Protein AF-A0A3N5R744-F1 (afdb_monomer_lite)

Radius of gyration: 23.96 Å; chains: 1; bounding box: 59×34×74 Å

pLDDT: mean 80.37, std 16.41, range [38.41, 97.62]

Sequence (161 aa):
MEDLEKELGPLIENFQNLVKDAKAKKLDSLREDEDLKNEFNELSQHVIEPVMRKFESYLESKDVNSNVDIQSEIVGKKSPSIGFSLHLKLTHESRFPNIKFSLSGEKILVQEDRLMTKGEINQDTVPQYYDKELITEEFVKERLIGLIKSCFDKDWQSFYS

Secondary structure (DSSP, 8-state):
-HHHHHHHHHHHHHHHHHHHHHHHHHHHHHHHHHHHHHHHHHHIIIIIHHHHHHHHHHHHTTT-EEEEEEE--SSSSSPPEEEEEEE-TT---S---EEEEEEETTEEEEEEE-PPPTT---SS---EEE-GGG--HHHHHHHHHHHHHHHH-SSGGGG--

Foldseek 3Di:
DVVCCVPCVVVVVVVVVVVVVVVVVVVVVVVLLVVLLVLVVCLCVPAQVVLLVVVQVVCVVVVWHKDKDWARPPDDDAWGKIKIWTDGPPDPDPDTWMWMWTDDRQWIWIATDADDDPPDDDPRRDTDTHHSVPRGNVVSNVRVVLRVCSVPPPCSVVVPD

Structure (mmCIF, N/CA/C/O backbone):
data_AF-A0A3N5R744-F1
#
_entry.id   AF-A0A3N5R744-F1
#
loop_
_atom_site.group_PDB
_atom_site.id
_atom_site.type_symbol
_atom_site.label_atom_id
_atom_site.label_alt_id
_atom_site.label_comp_id
_atom_site.label_asym_id
_atom_site.label_entity_id
_atom_site.label_seq_id
_atom_site.pdbx_PDB_ins_code
_atom_site.Cartn_x
_atom_site.Cartn_y
_atom_site.Cartn_z
_atom_site.occupancy
_atom_site.B_iso_or_equiv
_atom_site.auth_seq_id
_atom_site.auth_comp_id
_atom_site.auth_asym_id
_atom_site.auth_atom_id
_atom_site.pdbx_PDB_model_num
ATOM 1 N N . MET A 1 1 ? -31.640 7.546 54.488 1.00 59.94 1 MET A N 1
ATOM 2 C CA . MET A 1 1 ? -31.077 6.539 53.559 1.00 59.94 1 MET A CA 1
ATOM 3 C C . MET A 1 1 ? -31.882 6.530 52.267 1.00 59.94 1 MET A C 1
ATOM 5 O O . MET A 1 1 ? -31.276 6.709 51.227 1.00 59.94 1 MET A O 1
ATOM 9 N N . GLU A 1 2 ? -33.220 6.466 52.328 1.00 72.12 2 GLU A N 1
ATOM 10 C CA . GLU A 1 2 ? -34.087 6.607 51.139 1.00 72.12 2 GLU A CA 1
ATOM 11 C C . GLU A 1 2 ? -33.919 7.932 50.378 1.00 72.12 2 GLU A C 1
ATOM 13 O O . GLU A 1 2 ? -33.877 7.905 49.154 1.00 72.12 2 GLU A O 1
ATOM 18 N N . ASP A 1 3 ? -33.771 9.071 51.064 1.00 76.38 3 ASP A N 1
ATOM 19 C CA . ASP A 1 3 ? -33.608 10.371 50.384 1.00 76.38 3 ASP A CA 1
ATOM 20 C C . ASP A 1 3 ? -32.301 10.462 49.579 1.00 76.38 3 ASP A C 1
ATOM 22 O O . ASP A 1 3 ? -32.282 10.990 48.472 1.00 76.38 3 ASP A O 1
ATOM 26 N N . LEU A 1 4 ? -31.219 9.866 50.096 1.00 74.81 4 LEU A N 1
ATOM 27 C CA . LEU A 1 4 ? -29.933 9.770 49.394 1.00 74.81 4 LEU A CA 1
ATOM 28 C C . LEU A 1 4 ? -30.036 8.871 48.160 1.00 74.81 4 LEU A C 1
ATOM 30 O O . LEU A 1 4 ? -29.511 9.224 47.110 1.00 74.81 4 LEU A O 1
ATOM 34 N N . GLU A 1 5 ? -30.731 7.740 48.266 1.00 80.62 5 GLU A N 1
ATOM 35 C CA . GLU A 1 5 ? -30.935 6.828 47.138 1.00 80.62 5 GLU A CA 1
ATOM 36 C C . GLU A 1 5 ? -31.811 7.472 46.049 1.00 80.62 5 GLU A C 1
ATOM 38 O O . GLU A 1 5 ? -31.535 7.326 44.859 1.00 80.62 5 GLU A O 1
ATOM 43 N N . LYS A 1 6 ? -32.826 8.254 46.447 1.00 83.94 6 LYS A N 1
ATOM 44 C CA . LYS A 1 6 ? -33.689 9.018 45.533 1.00 83.94 6 LYS A CA 1
ATOM 45 C C . LYS A 1 6 ? -32.946 10.126 44.792 1.00 83.94 6 LYS A C 1
ATOM 47 O O . LYS A 1 6 ? -33.210 10.329 43.610 1.00 83.94 6 LYS A O 1
ATOM 52 N N . GLU A 1 7 ? -32.065 10.857 45.474 1.00 82.31 7 GLU A N 1
ATOM 53 C CA . GLU A 1 7 ? -31.350 11.988 44.872 1.00 82.31 7 GLU A CA 1
ATOM 54 C C . GLU A 1 7 ? -30.085 11.566 44.112 1.00 82.31 7 GLU A C 1
ATOM 56 O O . GLU A 1 7 ? -29.812 12.086 43.031 1.00 82.31 7 GLU A O 1
ATOM 61 N N . LEU A 1 8 ? -29.311 10.615 44.646 1.00 86.12 8 LEU A N 1
ATOM 62 C CA . LEU A 1 8 ? -28.006 10.235 44.096 1.00 86.12 8 LEU A CA 1
ATOM 63 C C . LEU A 1 8 ? -28.051 8.972 43.231 1.00 86.12 8 LEU A C 1
ATOM 65 O O . LEU A 1 8 ? -27.253 8.866 42.298 1.00 86.12 8 LEU A O 1
ATOM 69 N N . GLY A 1 9 ? -28.972 8.040 43.489 1.00 87.88 9 GLY A N 1
ATOM 70 C CA . GLY A 1 9 ? -29.099 6.787 42.734 1.00 87.88 9 GLY A CA 1
ATOM 71 C C . GLY A 1 9 ? -29.204 7.000 41.216 1.00 87.88 9 GLY A C 1
ATOM 72 O O . GLY A 1 9 ? -28.374 6.461 40.480 1.00 87.88 9 GLY A O 1
ATOM 73 N N . PRO A 1 10 ? -30.115 7.867 40.726 1.00 91.62 10 PRO A N 1
ATOM 74 C CA . PRO A 1 10 ? -30.242 8.156 39.295 1.00 91.62 10 PRO A CA 1
ATOM 75 C C . PRO A 1 10 ? -28.990 8.797 38.673 1.00 91.62 10 PRO A C 1
ATOM 77 O O . PRO A 1 10 ? -28.655 8.530 37.518 1.00 91.62 10 PRO A O 1
ATOM 80 N N . LEU A 1 11 ? -28.271 9.641 39.426 1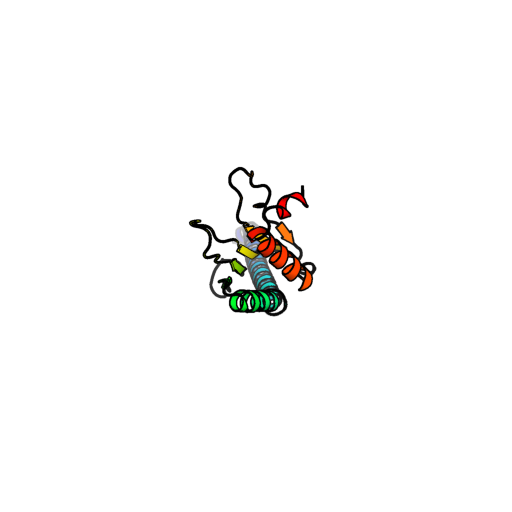.00 89.50 11 LEU A N 1
ATOM 81 C CA . LEU A 1 11 ? -27.024 10.264 38.962 1.00 89.50 11 LEU A CA 1
ATOM 82 C C . LEU A 1 11 ? -25.909 9.224 38.809 1.00 89.50 11 LEU A C 1
ATOM 84 O O . LEU A 1 11 ? -25.160 9.256 37.829 1.00 89.50 11 LEU A O 1
ATOM 88 N N . ILE A 1 12 ? -25.822 8.285 39.753 1.00 90.06 12 ILE A N 1
ATOM 89 C CA . ILE A 1 12 ? -24.852 7.190 39.722 1.00 90.06 12 ILE A CA 1
ATOM 90 C C . ILE A 1 12 ? -25.170 6.227 38.571 1.00 90.06 12 ILE A C 1
ATOM 92 O O . ILE A 1 12 ? -24.254 5.861 37.834 1.00 90.06 12 ILE A O 1
ATOM 96 N N . GLU A 1 13 ? -26.438 5.861 38.358 1.00 91.12 13 GLU A N 1
ATOM 97 C CA . GLU A 1 13 ? -26.845 5.025 37.217 1.00 91.12 13 GLU A CA 1
ATOM 98 C C . GLU A 1 13 ? -26.521 5.685 35.874 1.00 91.12 13 GLU A C 1
ATOM 100 O O . GLU A 1 13 ? -25.927 5.048 35.001 1.00 91.12 13 GLU A O 1
ATOM 105 N N . ASN A 1 14 ? -26.825 6.977 35.716 1.00 92.38 14 ASN A N 1
ATOM 106 C CA . ASN A 1 14 ? -26.473 7.720 34.504 1.00 92.38 14 ASN A CA 1
ATOM 107 C C . ASN A 1 14 ? -24.962 7.728 34.258 1.00 92.38 14 ASN A C 1
ATOM 109 O O . ASN A 1 14 ? -24.516 7.489 33.135 1.00 92.38 14 ASN A O 1
ATOM 113 N N . PHE A 1 15 ? -24.159 7.951 35.300 1.00 89.75 15 PHE A N 1
ATOM 114 C CA . PHE A 1 15 ? -22.705 7.901 35.178 1.00 89.75 15 PHE A CA 1
ATOM 115 C C . PHE A 1 15 ? -22.208 6.502 34.788 1.00 89.75 15 PHE A C 1
ATOM 117 O O . PHE A 1 15 ? -21.360 6.365 33.905 1.00 89.75 15 PHE A O 1
ATOM 124 N N . GLN A 1 16 ? -22.754 5.446 35.394 1.00 91.69 16 GLN A N 1
ATOM 125 C CA . GLN A 1 16 ? -22.400 4.068 35.052 1.00 91.69 16 GLN A CA 1
ATOM 126 C C . GLN A 1 16 ? -22.769 3.714 33.607 1.00 91.69 16 GLN A C 1
ATOM 128 O O . GLN A 1 16 ? -21.981 3.047 32.932 1.00 91.69 16 GLN A O 1
ATOM 133 N N . ASN A 1 17 ? -23.919 4.180 33.117 1.00 91.75 17 ASN A N 1
ATOM 134 C CA . ASN A 1 17 ? -24.335 3.992 31.728 1.00 91.75 17 ASN A CA 1
ATOM 135 C C . ASN A 1 17 ? -23.405 4.738 30.763 1.00 91.75 17 ASN A C 1
ATOM 137 O O . ASN A 1 17 ? -22.897 4.125 29.830 1.00 91.75 17 ASN A O 1
ATOM 141 N N . LEU A 1 18 ? -23.044 5.992 31.056 1.00 91.31 18 LEU A N 1
ATOM 142 C CA . LEU A 1 18 ? -22.059 6.743 30.265 1.00 91.31 18 LEU A CA 1
ATOM 143 C C . LEU A 1 18 ? -20.698 6.033 30.193 1.00 91.31 18 LEU A C 1
ATOM 145 O O . LEU A 1 18 ? -20.073 5.981 29.133 1.00 91.31 18 LEU A O 1
ATOM 149 N N . VAL A 1 19 ? -20.234 5.454 31.305 1.00 88.06 19 VAL A N 1
ATOM 150 C CA . VAL A 1 19 ? -18.983 4.680 31.335 1.00 88.06 19 VAL A CA 1
ATOM 151 C C . VAL A 1 19 ? -19.098 3.396 30.509 1.00 88.06 19 VAL A C 1
ATOM 153 O O . VAL A 1 19 ? -18.138 3.030 29.825 1.00 88.06 19 VAL A O 1
ATOM 156 N N . LYS A 1 20 ? -20.239 2.697 30.559 1.00 89.69 20 LYS A N 1
ATOM 157 C CA . LYS A 1 20 ? -20.488 1.505 29.732 1.00 89.69 20 LYS A CA 1
ATOM 158 C C . LYS A 1 20 ? -20.506 1.861 28.246 1.00 89.69 20 LYS A C 1
ATOM 160 O O . LYS A 1 20 ? -19.790 1.219 27.481 1.00 89.69 20 LYS A O 1
ATOM 165 N N . ASP A 1 21 ? -21.214 2.918 27.866 1.00 89.19 21 ASP A N 1
ATOM 166 C CA . ASP A 1 21 ? -21.303 3.388 26.481 1.00 89.19 21 ASP A CA 1
ATOM 167 C C . ASP A 1 21 ? -19.936 3.817 25.943 1.00 89.19 21 ASP A C 1
ATOM 169 O O . ASP A 1 21 ? -19.563 3.470 24.823 1.00 89.19 21 ASP A O 1
ATOM 173 N N . ALA A 1 22 ? -19.139 4.524 26.750 1.00 82.38 22 ALA A N 1
ATOM 174 C CA . ALA A 1 22 ? -17.784 4.915 26.372 1.00 82.38 22 ALA A CA 1
ATOM 175 C C . ALA A 1 22 ? -16.864 3.699 26.161 1.00 82.38 22 ALA A C 1
ATOM 177 O O . ALA A 1 22 ? -16.039 3.694 25.245 1.00 82.38 22 ALA A O 1
ATOM 178 N N . LYS A 1 23 ? -17.004 2.653 26.986 1.00 83.56 23 LYS A N 1
ATOM 179 C CA . LYS A 1 23 ? -16.253 1.399 26.820 1.00 83.56 23 LYS A CA 1
ATOM 180 C C . LYS A 1 23 ? -16.686 0.631 25.572 1.00 83.56 23 LYS A C 1
ATOM 182 O O . LYS A 1 23 ? -15.810 0.128 24.874 1.00 83.56 23 LYS A O 1
ATOM 187 N N . ALA A 1 24 ? -17.988 0.566 25.290 1.00 82.94 24 ALA A N 1
ATOM 188 C CA . ALA A 1 24 ? -18.524 -0.077 24.091 1.00 82.94 24 ALA A CA 1
ATOM 189 C C . ALA A 1 24 ? -18.026 0.625 22.820 1.00 82.94 24 ALA A C 1
ATOM 191 O O . ALA A 1 24 ? -17.361 -0.004 22.008 1.00 82.94 24 ALA A O 1
ATOM 192 N N . LYS A 1 25 ? -18.181 1.955 22.736 1.00 83.38 25 LYS A N 1
ATOM 193 C CA . LYS A 1 25 ? -17.678 2.760 21.609 1.00 83.38 25 LYS A CA 1
ATOM 194 C C . LYS A 1 25 ? -16.178 2.592 21.380 1.00 83.38 25 LYS A C 1
ATOM 196 O O . LYS A 1 25 ? -15.728 2.526 20.243 1.00 83.38 25 LYS A O 1
ATOM 201 N N . LYS A 1 26 ? -15.391 2.510 22.458 1.00 79.69 26 LYS A N 1
ATOM 202 C CA . LYS A 1 26 ? -13.950 2.254 22.353 1.00 79.69 26 LYS A CA 1
ATOM 203 C C . LYS A 1 26 ? -13.666 0.867 21.776 1.00 79.69 26 LYS A C 1
ATOM 205 O O . LYS A 1 26 ? -12.756 0.735 20.965 1.00 79.69 26 LYS A O 1
ATOM 210 N N . LEU A 1 27 ? -14.406 -0.155 22.200 1.00 77.25 27 LEU A N 1
ATOM 211 C CA . LEU A 1 27 ?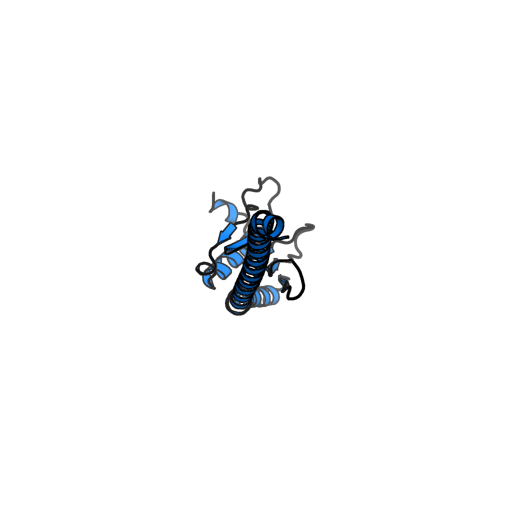 -14.252 -1.510 21.675 1.00 77.25 27 LEU A CA 1
ATOM 212 C C . LEU A 1 27 ? -14.630 -1.578 20.190 1.00 77.25 27 LEU A C 1
ATOM 214 O O . LEU A 1 27 ? -13.887 -2.174 19.419 1.00 77.25 27 LEU A O 1
ATOM 218 N N . ASP A 1 28 ? -15.725 -0.929 19.799 1.00 79.44 28 ASP A N 1
ATOM 219 C CA . ASP A 1 28 ? -16.175 -0.876 18.405 1.00 79.44 28 ASP A CA 1
ATOM 220 C C . ASP A 1 28 ? -15.142 -0.159 17.523 1.00 79.44 28 ASP A C 1
ATOM 222 O O . ASP A 1 28 ? -14.708 -0.720 16.524 1.00 79.44 28 ASP A O 1
ATOM 226 N N . SER A 1 29 ? -14.607 0.986 17.967 1.00 76.81 29 SER A N 1
ATOM 227 C CA . SER A 1 29 ? -13.553 1.700 17.224 1.00 76.81 29 SER A CA 1
ATOM 228 C C . SER A 1 29 ? -12.253 0.901 17.054 1.00 76.81 29 SER A C 1
ATOM 230 O O . SER A 1 29 ? -11.531 1.090 16.082 1.00 76.81 29 SER A O 1
ATOM 232 N N . LEU A 1 30 ? -11.929 0.016 18.006 1.00 80.38 30 LEU A N 1
ATOM 233 C CA . LEU A 1 30 ? -10.755 -0.855 17.899 1.00 80.38 30 LEU A CA 1
ATOM 234 C C . LEU A 1 30 ? -10.984 -1.978 16.886 1.00 80.38 30 LEU A C 1
ATOM 236 O O . LEU A 1 30 ? -10.052 -2.341 16.178 1.00 80.38 30 LEU A O 1
ATOM 240 N N . ARG A 1 31 ? -12.210 -2.509 16.815 1.00 76.69 31 ARG A N 1
ATOM 241 C CA . ARG A 1 31 ? -12.590 -3.520 15.821 1.00 76.69 31 ARG A CA 1
ATOM 242 C C . ARG A 1 31 ? -12.576 -2.939 14.413 1.00 76.69 31 ARG A C 1
ATOM 244 O O . ARG A 1 31 ? -11.963 -3.530 13.539 1.00 76.69 31 ARG A O 1
ATOM 251 N N . GLU A 1 32 ? -13.161 -1.757 14.228 1.00 82.31 32 GLU A N 1
ATOM 252 C CA . GLU A 1 32 ? -13.146 -1.049 12.941 1.00 82.31 32 GLU A CA 1
ATOM 253 C C . GLU A 1 32 ? -11.709 -0.790 12.447 1.00 82.31 32 GLU A C 1
ATOM 255 O O . GLU A 1 32 ? -11.408 -1.008 11.277 1.00 82.31 32 GLU A O 1
ATOM 260 N N . ASP A 1 33 ? -10.791 -0.387 13.335 1.00 83.50 33 ASP A N 1
ATOM 261 C CA . ASP A 1 33 ? -9.374 -0.199 12.986 1.00 83.50 33 ASP A CA 1
ATOM 262 C C . ASP A 1 33 ? -8.680 -1.515 12.586 1.00 83.50 33 ASP A C 1
ATOM 264 O O . ASP A 1 33 ? -7.900 -1.536 11.632 1.00 83.50 33 ASP A O 1
ATOM 268 N N . GLU A 1 34 ? -8.958 -2.623 13.283 1.00 84.69 34 GLU A N 1
ATOM 269 C CA . GLU A 1 34 ? -8.435 -3.946 12.912 1.00 84.69 34 GLU A CA 1
ATOM 270 C C . GLU A 1 34 ? -8.982 -4.427 11.562 1.00 84.69 34 GLU A C 1
ATOM 272 O O . GLU A 1 34 ? -8.209 -4.926 10.741 1.00 84.69 34 GLU A O 1
ATOM 277 N N . ASP A 1 35 ? -10.274 -4.231 11.302 1.00 87.94 35 ASP A N 1
ATOM 278 C CA . ASP A 1 35 ? -10.911 -4.611 10.040 1.00 87.94 35 ASP A CA 1
ATOM 279 C C . ASP A 1 35 ? -10.285 -3.851 8.862 1.00 87.94 35 ASP A C 1
ATOM 281 O O . ASP A 1 35 ? -9.835 -4.470 7.897 1.00 87.94 35 ASP A O 1
ATOM 285 N N . LEU A 1 36 ? -10.126 -2.527 8.974 1.00 89.25 36 LEU A N 1
ATOM 286 C CA . LEU A 1 36 ? -9.477 -1.710 7.940 1.00 89.25 36 LEU A CA 1
ATOM 287 C C . LEU A 1 36 ? -8.019 -2.127 7.686 1.00 89.25 36 LEU A C 1
ATOM 289 O O . LEU A 1 36 ? -7.548 -2.135 6.544 1.00 89.25 36 LEU A O 1
ATOM 293 N N . LYS A 1 37 ? -7.281 -2.503 8.738 1.00 88.94 37 LYS A N 1
ATOM 294 C CA . LYS A 1 37 ? -5.911 -3.025 8.605 1.00 88.94 37 LYS A CA 1
ATOM 295 C C . LYS A 1 37 ? -5.878 -4.363 7.879 1.00 88.94 37 LYS A C 1
ATOM 297 O O . LYS A 1 37 ? -4.993 -4.569 7.047 1.00 88.94 37 LYS A O 1
ATOM 302 N N . ASN A 1 38 ? -6.815 -5.258 8.180 1.00 89.31 38 ASN A N 1
ATOM 303 C CA . ASN A 1 38 ? -6.926 -6.549 7.507 1.00 89.31 38 ASN A CA 1
ATOM 304 C C . ASN A 1 38 ? -7.253 -6.366 6.022 1.00 89.31 38 ASN A C 1
ATOM 306 O O . ASN A 1 38 ? -6.555 -6.931 5.182 1.00 89.31 38 ASN A O 1
ATOM 310 N N . GLU A 1 39 ? -8.209 -5.497 5.693 1.00 91.06 39 GLU A N 1
ATOM 311 C CA . GLU A 1 39 ? -8.541 -5.160 4.305 1.00 91.06 39 GLU A CA 1
ATOM 312 C C . GLU A 1 39 ? -7.334 -4.595 3.542 1.00 91.06 39 GLU A C 1
ATOM 314 O O . GLU A 1 39 ? -7.056 -4.996 2.409 1.00 91.06 39 GLU A O 1
ATOM 319 N N . PHE A 1 40 ? -6.568 -3.693 4.165 1.00 92.69 40 PHE A N 1
ATOM 320 C CA . PHE A 1 40 ? -5.343 -3.168 3.562 1.00 92.69 40 PHE A CA 1
ATOM 321 C C . PHE A 1 40 ? -4.299 -4.263 3.317 1.00 92.69 40 PHE A C 1
ATOM 323 O O . PHE A 1 40 ? -3.622 -4.259 2.284 1.00 92.69 40 PHE A O 1
ATOM 330 N N . ASN A 1 41 ? -4.136 -5.187 4.266 1.00 90.81 41 ASN A N 1
ATOM 331 C CA . ASN A 1 41 ? -3.191 -6.291 4.137 1.00 90.81 41 ASN A CA 1
ATOM 332 C C . ASN A 1 41 ? -3.584 -7.222 2.983 1.00 90.81 41 ASN A C 1
ATOM 334 O O . ASN A 1 41 ? -2.714 -7.585 2.193 1.00 90.81 41 ASN A O 1
ATOM 338 N N . GLU A 1 42 ? -4.870 -7.547 2.833 1.00 92.69 42 GLU A N 1
ATOM 339 C CA . GLU A 1 42 ? -5.374 -8.341 1.705 1.00 92.69 42 GLU A CA 1
ATOM 340 C C . GLU A 1 42 ? -5.136 -7.632 0.367 1.00 92.69 42 GLU A C 1
ATOM 342 O O . GLU A 1 42 ? -4.574 -8.220 -0.560 1.00 92.69 42 GLU A O 1
ATOM 347 N N . LEU A 1 43 ? -5.482 -6.343 0.278 1.00 94.69 43 LEU A N 1
ATOM 348 C CA . LEU A 1 43 ? -5.217 -5.518 -0.904 1.00 94.69 43 LEU A CA 1
ATOM 349 C C . LEU A 1 43 ? -3.720 -5.499 -1.250 1.00 94.69 43 LEU A C 1
ATOM 351 O O . LEU A 1 43 ? -3.330 -5.641 -2.412 1.00 94.69 43 LEU A O 1
ATOM 355 N N . SER A 1 44 ? -2.867 -5.357 -0.237 1.00 93.44 44 SER A N 1
ATOM 356 C CA . SER A 1 44 ? -1.417 -5.334 -0.415 1.00 93.44 44 SER A CA 1
ATOM 357 C C . SER A 1 44 ? -0.892 -6.670 -0.931 1.00 93.44 44 SER A C 1
ATOM 359 O O . SER A 1 44 ? -0.166 -6.685 -1.920 1.00 93.44 44 SER A O 1
ATOM 361 N N . GLN A 1 45 ? -1.294 -7.783 -0.316 1.00 93.56 45 GLN A N 1
ATOM 362 C CA . GLN A 1 45 ? -0.818 -9.125 -0.666 1.00 93.56 45 GLN A CA 1
ATOM 363 C C . GLN A 1 45 ? -1.321 -9.600 -2.032 1.00 93.56 45 GLN A C 1
ATOM 365 O O . GLN A 1 45 ? -0.605 -10.307 -2.742 1.00 93.56 45 GLN A O 1
ATOM 370 N N . HIS A 1 46 ? -2.545 -9.229 -2.413 1.00 95.69 46 HIS A N 1
ATOM 371 C CA . HIS A 1 46 ? -3.182 -9.757 -3.620 1.00 95.69 46 HIS A CA 1
ATOM 372 C C . HIS A 1 46 ? -3.105 -8.827 -4.831 1.00 95.69 46 HIS A C 1
ATOM 374 O O . HIS A 1 46 ? -3.191 -9.318 -5.956 1.00 95.69 46 HIS A O 1
ATOM 380 N N . VAL A 1 47 ? -2.913 -7.519 -4.633 1.00 96.31 47 VAL A N 1
ATOM 381 C CA . VAL A 1 47 ? -2.908 -6.536 -5.729 1.00 96.31 47 VAL A CA 1
ATOM 382 C C . VAL A 1 47 ? -1.588 -5.778 -5.805 1.00 96.31 47 VAL A C 1
ATOM 384 O O . VAL A 1 47 ? -0.932 -5.796 -6.847 1.00 96.31 47 VAL A O 1
ATOM 387 N N . ILE A 1 48 ? -1.172 -5.120 -4.719 1.00 96.50 48 ILE A N 1
ATOM 388 C CA . ILE A 1 48 ? -0.049 -4.169 -4.769 1.00 96.50 48 ILE A CA 1
ATOM 389 C C . ILE A 1 48 ? 1.298 -4.897 -4.868 1.00 96.50 48 ILE A C 1
ATOM 391 O O . ILE A 1 48 ? 2.069 -4.655 -5.801 1.00 96.50 48 ILE A O 1
ATOM 395 N N . GLU A 1 49 ? 1.577 -5.811 -3.937 1.00 96.00 49 GLU A N 1
ATOM 396 C CA . GLU A 1 49 ? 2.844 -6.541 -3.867 1.00 96.00 49 GLU A CA 1
ATOM 397 C C . GLU A 1 49 ? 3.119 -7.354 -5.140 1.00 96.00 49 GLU A C 1
ATOM 399 O O . GLU A 1 49 ? 4.209 -7.198 -5.699 1.00 96.00 49 GLU A O 1
ATOM 404 N N . PRO A 1 50 ? 2.181 -8.166 -5.677 1.00 97.00 50 PRO A N 1
ATOM 405 C CA . PRO A 1 50 ? 2.458 -8.961 -6.871 1.00 97.00 50 PRO A CA 1
ATOM 406 C C . PRO A 1 50 ? 2.840 -8.111 -8.085 1.00 97.00 50 PRO A C 1
ATOM 408 O O . PRO A 1 50 ? 3.655 -8.535 -8.907 1.00 97.00 50 PRO A O 1
ATOM 411 N N . VAL A 1 51 ? 2.271 -6.908 -8.214 1.00 97.62 51 VAL A N 1
ATOM 412 C CA . VAL A 1 51 ? 2.652 -5.964 -9.268 1.00 97.62 51 VAL A CA 1
ATOM 413 C C . VAL A 1 51 ? 4.040 -5.388 -8.982 1.00 97.62 51 VAL A C 1
ATOM 415 O O . VAL A 1 51 ? 4.907 -5.474 -9.850 1.00 97.62 51 VAL A O 1
ATOM 418 N N . MET A 1 52 ? 4.293 -4.874 -7.775 1.00 96.75 52 MET A N 1
ATOM 419 C CA . MET A 1 52 ? 5.600 -4.318 -7.396 1.00 96.75 52 MET A CA 1
ATOM 420 C C . MET A 1 52 ? 6.747 -5.317 -7.590 1.00 96.75 52 MET A C 1
ATOM 422 O O . MET A 1 52 ? 7.770 -4.962 -8.172 1.00 96.75 52 MET A O 1
ATOM 426 N N . ARG A 1 53 ? 6.555 -6.583 -7.199 1.00 95.94 53 ARG A N 1
ATOM 427 C CA . ARG A 1 53 ? 7.539 -7.664 -7.381 1.00 95.94 53 ARG A CA 1
ATOM 428 C C . ARG A 1 53 ? 7.839 -7.944 -8.854 1.00 95.94 53 ARG A C 1
ATOM 430 O O . ARG A 1 53 ? 8.992 -8.155 -9.212 1.00 95.94 53 ARG A O 1
ATOM 437 N N . LYS A 1 54 ? 6.833 -7.893 -9.739 1.00 96.31 54 LYS A N 1
ATOM 438 C CA . LYS A 1 54 ? 7.055 -8.031 -11.194 1.00 96.31 54 LYS A CA 1
ATOM 439 C C . LYS A 1 54 ? 7.938 -6.905 -11.736 1.00 96.31 54 LYS A C 1
ATOM 441 O O . LYS A 1 54 ? 8.810 -7.167 -12.563 1.00 96.31 54 LYS A O 1
ATOM 446 N N . PHE A 1 55 ? 7.720 -5.671 -11.281 1.00 94.44 55 PHE A N 1
ATOM 447 C CA . PHE A 1 55 ? 8.555 -4.530 -11.664 1.00 94.44 55 PHE A CA 1
ATOM 448 C C . PHE A 1 55 ? 9.966 -4.630 -11.085 1.00 94.44 55 PHE A C 1
ATOM 450 O O . PHE A 1 55 ? 10.921 -4.372 -11.811 1.00 94.44 55 PHE A O 1
ATOM 457 N N . GLU A 1 56 ? 10.099 -5.056 -9.828 1.00 93.50 56 GLU A N 1
ATOM 458 C CA . GLU A 1 56 ? 11.390 -5.308 -9.181 1.00 93.50 56 GLU A CA 1
ATOM 459 C C . GLU A 1 56 ? 12.213 -6.323 -9.985 1.00 93.50 56 GLU A C 1
ATOM 461 O O . GLU A 1 56 ? 13.281 -5.985 -10.489 1.00 93.50 56 GLU A O 1
ATOM 466 N N . SER A 1 57 ? 11.665 -7.516 -10.246 1.00 93.12 57 SER A N 1
ATOM 467 C CA . SER A 1 57 ? 12.353 -8.542 -11.042 1.00 93.12 57 SER A CA 1
ATOM 468 C C . SER A 1 57 ? 12.686 -8.073 -12.464 1.00 93.12 57 SER A C 1
ATOM 470 O O . SER A 1 57 ? 13.732 -8.424 -13.015 1.00 93.12 57 SER A O 1
ATOM 472 N N . TYR A 1 58 ? 11.809 -7.277 -13.088 1.00 94.31 58 TYR A N 1
ATOM 473 C CA . TYR A 1 58 ? 12.086 -6.706 -14.405 1.00 94.31 58 TYR A CA 1
ATOM 474 C C . TYR A 1 58 ? 13.283 -5.749 -14.366 1.00 94.31 58 TYR A C 1
ATOM 476 O O . TYR A 1 58 ? 14.162 -5.852 -15.222 1.00 94.31 58 TYR A O 1
ATOM 484 N N . LEU A 1 59 ? 13.349 -4.846 -13.390 1.00 90.00 59 LEU A N 1
ATOM 485 C CA . LEU A 1 59 ? 14.442 -3.881 -13.255 1.00 90.00 59 LEU A CA 1
ATOM 486 C C . LEU A 1 59 ? 15.764 -4.555 -12.883 1.00 90.00 59 LEU A C 1
ATOM 488 O O . LEU A 1 59 ? 16.788 -4.247 -13.496 1.00 90.00 59 LEU A O 1
ATOM 492 N N . GLU A 1 60 ? 15.731 -5.544 -11.990 1.00 88.50 60 GLU A N 1
ATOM 493 C CA . GLU A 1 60 ? 16.892 -6.376 -11.662 1.00 88.50 60 GLU A CA 1
ATOM 494 C C . GLU A 1 60 ? 17.447 -7.075 -12.911 1.00 88.50 60 GLU A C 1
ATOM 496 O O . GLU A 1 60 ? 18.656 -7.070 -13.147 1.00 88.50 60 GLU A O 1
ATOM 501 N N . SER A 1 61 ? 16.571 -7.585 -13.790 1.00 91.25 61 SER A N 1
ATOM 502 C CA . SER A 1 61 ? 16.980 -8.184 -15.074 1.00 91.25 61 SER A CA 1
ATOM 503 C C . SER A 1 61 ? 17.668 -7.198 -16.035 1.00 91.25 61 SER A C 1
ATOM 505 O O . SER A 1 61 ? 18.271 -7.612 -17.028 1.00 91.25 61 SER A O 1
ATOM 507 N N . LYS A 1 62 ? 17.572 -5.891 -15.759 1.00 89.06 62 LYS A N 1
ATOM 508 C CA . LYS A 1 62 ? 18.210 -4.795 -16.500 1.00 89.06 62 LYS A CA 1
ATOM 509 C C . LYS A 1 62 ? 19.391 -4.163 -15.749 1.00 89.06 62 LYS A C 1
ATOM 511 O O . LYS A 1 62 ? 19.859 -3.115 -16.183 1.00 89.06 62 LYS A O 1
ATOM 516 N N . ASP A 1 63 ? 19.875 -4.781 -14.667 1.00 84.81 63 ASP A N 1
ATOM 517 C CA . ASP A 1 63 ? 20.926 -4.246 -13.775 1.00 84.81 63 ASP A CA 1
ATOM 518 C C . ASP A 1 63 ? 20.560 -2.888 -13.130 1.00 84.81 63 ASP A C 1
ATOM 520 O O . ASP A 1 63 ? 21.418 -2.068 -12.784 1.00 84.81 63 ASP A O 1
ATOM 524 N N . VAL A 1 64 ? 19.256 -2.645 -12.951 1.00 83.62 64 VAL A N 1
ATOM 525 C CA . VAL A 1 64 ? 18.721 -1.523 -12.176 1.00 83.62 64 VAL A CA 1
ATOM 526 C C . VAL A 1 64 ? 18.330 -2.039 -10.796 1.00 83.62 64 VAL A C 1
ATOM 528 O O . VAL A 1 64 ? 17.478 -2.914 -10.680 1.00 83.62 64 VAL A O 1
ATOM 531 N N . ASN A 1 65 ? 18.928 -1.484 -9.741 1.00 84.00 65 ASN A N 1
ATOM 532 C CA . ASN A 1 65 ? 18.577 -1.879 -8.381 1.00 84.00 65 ASN A CA 1
ATOM 533 C C . ASN A 1 65 ? 17.212 -1.284 -8.003 1.00 84.00 65 ASN A C 1
ATOM 535 O O . ASN A 1 65 ? 16.988 -0.076 -8.111 1.00 84.00 65 ASN A O 1
ATOM 539 N N . SER A 1 66 ? 16.324 -2.122 -7.491 1.00 85.12 66 SER A N 1
ATOM 540 C CA . SER A 1 66 ? 15.027 -1.746 -6.928 1.00 85.12 66 SER A CA 1
ATOM 541 C C . SER A 1 66 ? 14.768 -2.568 -5.673 1.00 85.12 66 SER A C 1
ATOM 543 O O . SER A 1 66 ? 15.386 -3.613 -5.500 1.00 85.12 66 SER A O 1
ATOM 545 N N . ASN A 1 67 ? 13.889 -2.088 -4.798 1.00 87.50 67 ASN A N 1
ATOM 546 C CA . ASN A 1 67 ? 13.494 -2.817 -3.599 1.00 87.50 67 ASN A CA 1
ATOM 547 C C . ASN A 1 67 ? 12.011 -2.592 -3.285 1.00 87.50 67 ASN A C 1
ATOM 549 O O . ASN A 1 67 ? 11.538 -1.449 -3.302 1.00 87.50 67 ASN A O 1
ATOM 553 N N . VAL A 1 68 ? 11.302 -3.667 -2.947 1.0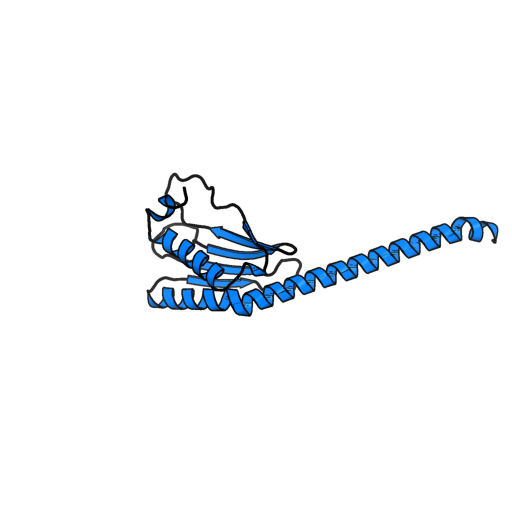0 87.56 68 VAL A N 1
ATOM 554 C CA . VAL A 1 68 ? 9.963 -3.624 -2.344 1.00 87.56 68 VAL A CA 1
ATOM 555 C C . VAL A 1 68 ? 10.078 -3.697 -0.821 1.00 87.56 68 VAL A C 1
ATOM 557 O O . VAL A 1 68 ? 10.484 -4.718 -0.265 1.00 87.56 68 VAL A O 1
ATOM 560 N N . ASP A 1 69 ? 9.675 -2.625 -0.142 1.00 86.88 69 ASP A N 1
ATOM 561 C CA . ASP A 1 69 ? 9.612 -2.548 1.319 1.00 86.88 69 ASP A CA 1
ATOM 562 C C . ASP A 1 69 ? 8.184 -2.814 1.805 1.00 86.88 69 ASP A C 1
ATOM 564 O O . ASP A 1 69 ? 7.241 -2.132 1.405 1.00 86.88 69 ASP A O 1
ATOM 568 N N . ILE A 1 70 ? 8.011 -3.797 2.685 1.00 81.94 70 ILE A N 1
ATOM 569 C CA . ILE A 1 70 ? 6.701 -4.168 3.230 1.00 81.94 70 ILE A CA 1
ATOM 570 C C . ILE A 1 70 ? 6.738 -3.952 4.735 1.00 81.94 70 ILE A C 1
ATOM 572 O O . ILE A 1 70 ? 7.395 -4.687 5.471 1.00 81.94 70 ILE A O 1
ATOM 576 N N . GLN A 1 71 ? 5.998 -2.951 5.201 1.00 79.38 71 GLN A N 1
ATOM 577 C CA . GLN A 1 71 ? 5.856 -2.631 6.616 1.00 79.38 71 GLN A CA 1
ATOM 578 C C . GLN A 1 71 ? 4.480 -3.100 7.084 1.00 79.38 71 GLN A C 1
ATOM 580 O O . GLN A 1 71 ? 3.519 -2.330 7.147 1.00 79.38 71 GLN A O 1
ATOM 585 N N . SER A 1 72 ? 4.392 -4.389 7.409 1.00 63.84 72 SER A N 1
ATOM 586 C CA . SER A 1 72 ? 3.231 -4.950 8.097 1.00 63.84 72 SER A CA 1
ATOM 587 C C . SER A 1 72 ? 3.450 -4.820 9.605 1.00 63.84 72 SER A C 1
ATOM 589 O O . SER A 1 72 ? 4.242 -5.554 10.195 1.00 63.84 72 SER A O 1
ATOM 591 N N . GLU A 1 73 ? 2.796 -3.849 10.246 1.00 55.81 73 GLU A N 1
ATOM 592 C CA . GLU A 1 73 ? 2.732 -3.824 11.708 1.00 55.81 73 GLU A CA 1
ATOM 593 C C . GLU A 1 73 ? 1.545 -4.669 12.177 1.00 55.81 73 GLU A C 1
ATOM 595 O O . GLU A 1 73 ? 0.402 -4.228 12.150 1.00 55.81 73 GLU A O 1
ATOM 600 N N . ILE A 1 74 ? 1.831 -5.878 12.666 1.00 49.91 74 ILE A N 1
ATOM 601 C CA . ILE A 1 74 ? 0.892 -6.646 13.509 1.00 49.91 74 ILE A CA 1
ATOM 602 C C . ILE A 1 74 ? 1.079 -6.261 14.998 1.00 49.91 74 ILE A C 1
ATOM 604 O O . ILE A 1 74 ? 0.311 -6.663 15.866 1.00 49.91 74 ILE A O 1
ATOM 608 N N . VAL A 1 75 ? 2.079 -5.428 15.328 1.00 39.50 75 VAL A N 1
ATOM 609 C CA . VAL A 1 75 ? 2.393 -5.021 16.709 1.00 39.50 75 VAL A CA 1
ATOM 610 C C . VAL A 1 75 ? 2.636 -3.510 16.787 1.00 39.50 75 VAL A C 1
ATOM 612 O O . VAL A 1 75 ? 3.768 -3.055 16.646 1.00 39.50 75 VAL A O 1
ATOM 615 N N . GLY A 1 76 ? 1.589 -2.716 17.043 1.00 49.97 76 GLY A N 1
ATOM 616 C CA . GLY A 1 76 ? 1.749 -1.278 17.291 1.00 49.97 76 GLY A CA 1
ATOM 617 C C . GLY A 1 76 ? 0.586 -0.380 16.865 1.00 49.97 76 GLY A C 1
ATOM 618 O O . GLY A 1 76 ? -0.469 -0.832 16.432 1.00 49.97 76 GLY A O 1
ATOM 619 N N . LYS A 1 77 ? 0.805 0.933 17.039 1.00 55.50 77 LYS A N 1
ATOM 620 C CA . LYS A 1 77 ? -0.089 2.029 16.620 1.00 55.50 77 LYS A CA 1
ATOM 621 C C . LYS A 1 77 ? 0.192 2.529 15.193 1.00 55.50 77 LYS A C 1
ATOM 623 O O . LYS A 1 77 ? -0.398 3.543 14.824 1.00 55.50 77 LYS A O 1
ATOM 628 N N . LYS A 1 78 ? 1.112 1.937 14.417 1.00 65.75 78 LYS A N 1
ATOM 629 C CA . LYS A 1 78 ? 1.352 2.432 13.054 1.00 65.75 78 LYS A CA 1
ATOM 630 C C . LYS A 1 78 ? 0.459 1.710 12.051 1.00 65.75 78 LYS A C 1
ATOM 632 O O . LYS A 1 78 ? 0.109 0.545 12.219 1.00 65.75 78 LYS A O 1
ATOM 637 N N . SER A 1 79 ? 0.074 2.447 11.017 1.00 76.38 79 SER A N 1
ATOM 638 C CA . SER A 1 79 ? -0.706 1.922 9.904 1.00 76.38 79 SER A CA 1
ATOM 639 C C . SER A 1 79 ? 0.148 0.998 9.034 1.00 76.38 79 SER A C 1
ATOM 641 O O . SER A 1 79 ? 1.314 1.326 8.782 1.00 76.38 79 SER A O 1
ATOM 643 N N . PRO A 1 80 ? -0.4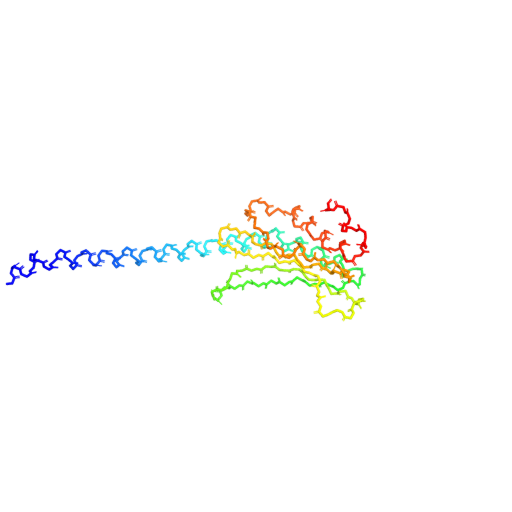13 -0.117 8.534 1.00 87.62 80 PRO A N 1
ATOM 644 C CA . PRO A 1 80 ? 0.274 -0.963 7.574 1.00 87.62 80 PRO A CA 1
ATOM 645 C C . PRO A 1 80 ? 0.581 -0.171 6.301 1.00 87.62 80 PRO A C 1
ATOM 647 O O . PRO A 1 80 ? -0.148 0.752 5.913 1.00 87.62 80 PRO A O 1
ATOM 650 N N . SER A 1 81 ? 1.706 -0.506 5.673 1.00 91.50 81 SER A N 1
ATOM 651 C CA . SER A 1 81 ? 2.119 0.133 4.431 1.00 91.50 81 SER A CA 1
ATOM 652 C C . SER A 1 81 ? 3.018 -0.755 3.582 1.00 91.50 81 SER A C 1
ATOM 654 O O . SER A 1 81 ? 3.721 -1.627 4.090 1.00 91.50 81 SER A O 1
ATOM 656 N N . ILE A 1 82 ? 3.013 -0.496 2.281 1.00 93.56 82 ILE A N 1
ATOM 657 C CA . ILE A 1 82 ? 3.873 -1.143 1.296 1.00 93.56 82 ILE A CA 1
ATOM 658 C C . ILE A 1 82 ? 4.477 -0.075 0.389 1.00 93.56 82 ILE A C 1
ATOM 660 O O . ILE A 1 82 ? 3.802 0.876 -0.007 1.00 93.56 82 ILE A O 1
ATOM 664 N N . GLY A 1 83 ? 5.764 -0.199 0.095 1.00 93.44 83 GLY A N 1
ATOM 665 C CA . GLY A 1 83 ? 6.516 0.759 -0.691 1.00 93.44 83 GLY A CA 1
ATOM 666 C C . GLY A 1 83 ? 7.411 0.099 -1.726 1.00 93.44 83 GLY A C 1
ATOM 667 O O . GLY A 1 83 ? 7.834 -1.044 -1.591 1.00 93.44 83 GLY A O 1
ATOM 668 N N . PHE A 1 84 ? 7.724 0.862 -2.761 1.00 93.19 84 PHE A N 1
ATOM 669 C CA . PHE A 1 84 ? 8.633 0.488 -3.830 1.00 93.19 84 PHE A CA 1
ATOM 670 C C . PHE A 1 84 ? 9.647 1.611 -4.013 1.00 93.19 84 PHE A C 1
ATOM 672 O O . PHE A 1 84 ? 9.256 2.767 -4.164 1.00 93.19 84 PHE A O 1
ATOM 679 N N . SER A 1 85 ? 10.936 1.281 -3.983 1.00 90.25 85 SER A N 1
ATOM 680 C CA . SER A 1 85 ? 12.036 2.244 -4.091 1.00 90.25 85 SER A CA 1
ATOM 681 C C . SER A 1 85 ? 12.995 1.865 -5.214 1.00 90.25 85 SER A C 1
ATOM 683 O O . SER A 1 85 ? 13.349 0.699 -5.386 1.00 90.25 85 SER A O 1
ATOM 685 N N . LEU A 1 86 ? 13.444 2.867 -5.964 1.00 86.88 86 LEU A N 1
ATOM 686 C CA . LEU A 1 86 ? 14.375 2.724 -7.079 1.00 86.88 86 LEU A CA 1
ATOM 687 C C . LEU A 1 86 ? 15.761 3.233 -6.681 1.00 86.88 86 LEU A C 1
ATOM 689 O O . LEU A 1 86 ? 15.962 4.420 -6.435 1.00 86.88 86 LEU A O 1
ATOM 693 N N . HIS A 1 87 ? 16.745 2.341 -6.669 1.00 81.75 87 HIS A N 1
ATOM 694 C CA . HIS A 1 87 ? 18.126 2.658 -6.324 1.00 81.75 87 HIS A CA 1
ATOM 695 C C . HIS A 1 87 ? 18.965 2.816 -7.593 1.00 81.75 87 HIS A C 1
ATOM 697 O O . HIS A 1 87 ? 19.703 1.924 -8.014 1.00 81.75 87 HIS A O 1
ATOM 703 N N . LEU A 1 88 ? 18.863 3.978 -8.228 1.00 73.00 88 LEU A N 1
ATOM 704 C CA . LEU A 1 88 ? 19.631 4.259 -9.436 1.00 73.00 88 LEU A CA 1
ATOM 705 C C . LEU A 1 88 ? 21.081 4.574 -9.063 1.00 73.00 88 LEU A C 1
ATOM 707 O O . LEU A 1 88 ? 21.357 5.531 -8.349 1.00 73.00 88 LEU A O 1
ATOM 711 N N . LYS A 1 89 ? 22.029 3.794 -9.596 1.00 58.81 89 LYS A N 1
ATOM 712 C CA . LYS A 1 89 ? 23.482 3.981 -9.398 1.00 58.81 89 LYS A CA 1
ATOM 713 C C . LYS A 1 89 ? 24.011 5.330 -9.942 1.00 58.81 89 LYS A C 1
ATOM 715 O O . LYS A 1 89 ? 25.190 5.625 -9.788 1.00 58.81 89 LYS A O 1
ATOM 720 N N . LEU A 1 90 ? 23.171 6.114 -10.627 1.00 53.28 90 LEU A N 1
ATOM 721 C CA . LEU A 1 90 ? 23.560 7.252 -11.468 1.00 53.28 90 LEU A CA 1
ATOM 722 C C . LEU A 1 90 ? 23.580 8.610 -10.759 1.00 53.28 90 LEU A C 1
ATOM 724 O O . LEU A 1 90 ? 24.138 9.557 -11.311 1.00 53.28 90 LEU A O 1
ATOM 728 N N . THR A 1 91 ? 23.014 8.735 -9.562 1.00 51.19 91 THR A N 1
ATOM 729 C CA . THR A 1 91 ? 22.923 10.026 -8.880 1.00 51.19 91 THR A CA 1
ATOM 730 C C . THR A 1 91 ? 23.707 9.990 -7.569 1.00 51.19 91 THR A C 1
ATOM 732 O O . THR A 1 91 ? 23.510 9.126 -6.721 1.00 51.19 91 THR A O 1
ATOM 735 N N . HIS A 1 92 ? 24.590 10.970 -7.353 1.00 49.22 92 HIS A N 1
ATOM 736 C CA . HIS A 1 92 ? 25.138 11.305 -6.026 1.00 49.22 92 HIS A CA 1
ATOM 737 C C . HIS A 1 92 ? 24.045 11.865 -5.086 1.00 49.22 92 HIS A C 1
ATOM 739 O O . HIS A 1 92 ? 24.314 12.682 -4.206 1.00 49.22 92 HIS A O 1
ATOM 745 N N . GLU A 1 93 ? 22.791 11.483 -5.309 1.00 53.44 93 GLU A N 1
ATOM 746 C CA . GLU A 1 93 ? 21.635 12.016 -4.624 1.00 53.44 93 GLU A CA 1
ATOM 747 C C . GLU A 1 93 ? 21.332 11.150 -3.412 1.00 53.44 93 GLU A C 1
ATOM 749 O O . GLU A 1 93 ? 21.270 9.926 -3.469 1.00 53.44 93 GLU A O 1
ATOM 754 N N . SER A 1 94 ? 21.131 11.813 -2.280 1.00 58.38 94 SER A N 1
ATOM 755 C CA . SER A 1 94 ? 20.762 11.187 -1.014 1.00 58.38 94 SER A CA 1
ATOM 756 C C . SER A 1 94 ? 19.303 10.712 -0.981 1.00 58.38 94 SER A C 1
ATOM 758 O O . SER A 1 94 ? 18.806 10.373 0.092 1.00 58.38 94 SER A O 1
ATOM 760 N N . ARG A 1 95 ? 18.586 10.767 -2.112 1.00 67.06 95 ARG A N 1
ATOM 761 C CA . ARG A 1 95 ? 17.147 10.519 -2.210 1.00 67.06 95 ARG A CA 1
ATOM 762 C C . ARG A 1 95 ? 16.866 9.560 -3.359 1.00 67.06 95 ARG A C 1
ATOM 764 O O . ARG A 1 95 ? 17.346 9.761 -4.469 1.00 67.06 95 ARG A O 1
ATOM 771 N N . PHE A 1 96 ? 16.089 8.525 -3.068 1.00 78.06 96 PHE A N 1
ATOM 772 C CA . PHE A 1 96 ? 15.689 7.510 -4.033 1.00 78.06 96 PHE A CA 1
ATOM 773 C C . PHE A 1 96 ? 14.233 7.739 -4.430 1.00 78.06 96 PHE A C 1
ATOM 775 O O . PHE A 1 96 ? 13.403 7.917 -3.527 1.00 78.06 96 PHE A O 1
ATOM 782 N N . PRO A 1 97 ? 13.901 7.721 -5.733 1.00 86.00 97 PRO A N 1
ATOM 783 C CA . PRO A 1 97 ? 12.515 7.792 -6.140 1.00 86.00 97 PRO A CA 1
ATOM 784 C C . PRO A 1 97 ? 11.757 6.598 -5.570 1.00 86.00 97 PRO A C 1
ATOM 786 O O . PRO A 1 97 ? 12.230 5.458 -5.622 1.00 86.00 97 PRO A O 1
ATOM 789 N N . ASN A 1 98 ? 10.602 6.873 -4.980 1.00 89.44 98 ASN A N 1
ATOM 790 C CA . ASN A 1 98 ? 9.809 5.875 -4.287 1.00 89.44 98 ASN A CA 1
ATOM 791 C C . ASN A 1 98 ? 8.311 6.149 -4.416 1.00 89.44 98 ASN A C 1
ATOM 793 O O . ASN A 1 98 ? 7.877 7.271 -4.669 1.00 89.44 98 ASN A O 1
ATOM 797 N N . ILE A 1 99 ? 7.523 5.097 -4.239 1.00 91.69 99 ILE A N 1
ATOM 798 C CA . ILE A 1 99 ? 6.077 5.177 -4.063 1.00 91.69 99 ILE A CA 1
ATOM 799 C C . ILE A 1 99 ? 5.683 4.351 -2.844 1.00 91.69 99 ILE A C 1
ATOM 801 O O . ILE A 1 99 ? 6.166 3.232 -2.674 1.00 91.69 99 ILE A O 1
ATOM 805 N N . LYS A 1 100 ? 4.807 4.892 -1.998 1.00 92.94 100 LYS A N 1
ATOM 806 C CA . LYS A 1 100 ? 4.315 4.244 -0.781 1.00 92.94 100 LYS A CA 1
ATOM 807 C C . LYS A 1 100 ? 2.793 4.282 -0.719 1.00 92.94 100 LYS A C 1
ATOM 809 O O . LYS A 1 100 ? 2.190 5.339 -0.869 1.00 92.94 100 LYS A O 1
ATOM 814 N N . PHE A 1 101 ? 2.199 3.130 -0.435 1.00 93.88 101 PHE A N 1
ATOM 815 C CA . PHE A 1 101 ? 0.784 2.934 -0.149 1.00 93.88 101 PHE A CA 1
ATOM 816 C C . PHE A 1 101 ? 0.633 2.681 1.347 1.00 93.88 101 PHE A C 1
ATOM 818 O O . PHE A 1 101 ? 1.357 1.863 1.916 1.00 93.88 101 PHE A O 1
ATOM 825 N N . SER A 1 102 ? -0.286 3.380 2.002 1.00 92.50 102 SER A N 1
ATOM 826 C CA . SER A 1 102 ? -0.522 3.235 3.440 1.00 92.50 102 SER A CA 1
ATOM 827 C C . SER A 1 102 ? -1.983 3.454 3.797 1.00 92.50 102 SER A C 1
ATOM 829 O O . SER A 1 102 ? -2.677 4.227 3.139 1.00 92.50 102 SER A O 1
ATOM 831 N N . LEU A 1 103 ? -2.449 2.787 4.849 1.00 91.00 103 LEU A N 1
ATOM 832 C CA . LEU A 1 103 ? -3.801 2.989 5.358 1.00 91.00 103 LEU A CA 1
ATOM 833 C C . LEU A 1 103 ? -3.911 4.329 6.107 1.00 91.00 103 LEU A C 1
ATOM 835 O O . LEU A 1 103 ? -3.141 4.605 7.034 1.00 91.00 103 LEU A O 1
ATOM 839 N N . SER A 1 104 ? -4.892 5.149 5.731 1.00 88.12 104 SER A N 1
ATOM 840 C CA . SER A 1 104 ? -5.215 6.422 6.378 1.00 88.12 104 SER A CA 1
ATOM 841 C C . SER A 1 104 ? -6.728 6.542 6.579 1.00 88.12 104 SER A C 1
ATOM 843 O O . SER A 1 104 ? -7.464 6.989 5.697 1.00 88.12 104 SER A O 1
ATOM 845 N N . GLY A 1 105 ? -7.196 6.107 7.752 1.00 85.44 105 GLY A N 1
ATOM 846 C CA . GLY A 1 105 ? -8.626 5.907 7.991 1.00 85.44 105 GLY A CA 1
ATOM 847 C C . GLY A 1 105 ? -9.181 4.870 7.015 1.00 85.44 105 GLY A C 1
ATOM 848 O O . GLY A 1 105 ? -8.558 3.839 6.804 1.00 85.44 105 GLY A O 1
ATOM 849 N N . GLU A 1 106 ? -10.307 5.176 6.377 1.00 88.19 106 GLU A N 1
ATOM 850 C CA . GLU A 1 106 ? -10.945 4.314 5.368 1.00 88.19 106 GLU A CA 1
ATOM 851 C C . GLU A 1 106 ? -10.296 4.407 3.974 1.00 88.19 106 GLU A C 1
ATOM 853 O O . GLU A 1 106 ? -10.681 3.688 3.054 1.00 88.19 106 GLU A O 1
ATOM 858 N N . LYS A 1 107 ? -9.325 5.311 3.787 1.00 93.25 107 LYS A N 1
ATOM 859 C CA . LYS A 1 107 ? -8.696 5.568 2.488 1.00 93.25 107 LYS A CA 1
ATOM 860 C C . LYS A 1 107 ? -7.269 5.047 2.434 1.00 93.25 107 LYS A C 1
ATOM 862 O O . LYS A 1 107 ? -6.564 4.922 3.436 1.00 93.25 107 LYS A O 1
ATOM 867 N N . ILE A 1 108 ? -6.816 4.826 1.210 1.00 92.88 108 ILE A N 1
ATOM 868 C CA . ILE A 1 108 ? -5.440 4.497 0.876 1.00 92.88 108 ILE A CA 1
ATOM 869 C C . ILE A 1 108 ? -4.703 5.786 0.546 1.00 92.88 108 ILE A C 1
ATOM 871 O O . ILE A 1 108 ? -4.996 6.462 -0.440 1.00 92.88 108 ILE A O 1
ATOM 875 N N . LEU A 1 109 ? -3.731 6.123 1.380 1.00 93.12 109 LEU A N 1
ATOM 876 C CA . LEU A 1 109 ? -2.789 7.194 1.123 1.00 93.12 109 LEU A CA 1
ATOM 877 C C . LEU A 1 109 ? -1.682 6.684 0.191 1.00 93.12 109 LEU A C 1
ATOM 879 O O . LEU A 1 109 ? -0.948 5.760 0.547 1.00 93.12 109 LEU A O 1
ATOM 883 N N . VAL A 1 110 ? -1.538 7.333 -0.963 1.00 92.81 110 VAL A N 1
ATOM 884 C CA . VAL A 1 110 ? -0.459 7.124 -1.930 1.00 92.81 110 VAL A CA 1
ATOM 885 C C . VAL A 1 110 ? 0.480 8.328 -1.901 1.00 92.81 110 VAL A C 1
ATOM 887 O O . VAL A 1 110 ? 0.064 9.470 -2.112 1.00 92.81 110 VAL A O 1
ATOM 890 N N . GLN A 1 111 ? 1.752 8.066 -1.618 1.00 90.31 111 GLN A N 1
ATOM 891 C CA . GLN A 1 111 ? 2.822 9.059 -1.598 1.00 90.31 111 GLN A CA 1
ATOM 892 C C . GLN A 1 111 ? 3.837 8.702 -2.673 1.00 90.31 111 GLN A C 1
ATOM 894 O O . GLN A 1 111 ? 4.386 7.604 -2.651 1.00 90.31 111 GLN A O 1
ATOM 899 N N . GLU A 1 112 ? 4.081 9.623 -3.597 1.00 88.06 112 GLU A N 1
ATOM 900 C CA . GLU A 1 112 ? 5.091 9.479 -4.640 1.00 88.06 112 GLU A CA 1
ATOM 901 C C . GLU A 1 112 ? 6.199 10.502 -4.428 1.00 88.06 112 GLU A C 1
ATOM 903 O O . GLU A 1 112 ? 5.959 11.671 -4.129 1.00 88.06 112 GLU A O 1
ATOM 908 N N . ASP A 1 113 ? 7.426 10.042 -4.598 1.00 82.69 113 ASP A N 1
ATOM 909 C CA . ASP A 1 113 ? 8.631 10.832 -4.486 1.00 82.69 113 ASP A CA 1
ATOM 910 C C . ASP A 1 113 ? 9.451 10.598 -5.750 1.00 82.69 113 ASP A C 1
ATOM 912 O O . ASP A 1 113 ? 9.962 9.501 -5.976 1.00 82.69 113 ASP A O 1
ATOM 916 N N . ARG A 1 114 ? 9.511 11.604 -6.620 1.00 77.31 114 ARG A N 1
ATOM 917 C CA . ARG A 1 114 ? 10.172 11.522 -7.927 1.00 77.31 114 ARG A CA 1
ATOM 918 C C . ARG A 1 114 ? 11.491 12.296 -7.880 1.00 77.31 114 ARG A C 1
ATOM 920 O O . ARG A 1 114 ? 11.603 13.292 -7.166 1.00 77.31 114 ARG A O 1
ATOM 927 N N . LEU A 1 115 ? 12.501 11.835 -8.624 1.00 65.81 115 LEU A N 1
ATOM 928 C CA . LEU A 1 115 ? 13.760 12.577 -8.770 1.00 65.81 115 LEU A CA 1
ATOM 929 C C . LEU A 1 115 ? 13.475 13.886 -9.511 1.00 65.81 115 LEU A C 1
ATOM 931 O O . LEU A 1 115 ? 12.878 13.869 -10.585 1.00 65.81 115 LEU A O 1
ATOM 935 N N . MET A 1 116 ? 13.888 15.007 -8.925 1.00 59.00 116 MET A N 1
ATOM 936 C CA . MET A 1 116 ? 13.676 16.343 -9.484 1.00 59.00 116 MET A CA 1
ATOM 937 C C . MET A 1 116 ? 14.909 16.793 -10.257 1.00 59.00 116 MET A C 1
ATOM 939 O O . MET A 1 116 ? 16.040 16.628 -9.790 1.00 59.00 116 MET A O 1
ATOM 943 N N . THR A 1 117 ? 14.706 17.470 -11.383 1.00 52.38 117 THR A N 1
ATOM 944 C CA . THR A 1 117 ? 15.770 18.255 -12.010 1.00 52.38 117 THR A CA 1
ATOM 945 C C . THR A 1 117 ? 15.972 19.558 -11.221 1.00 52.38 117 THR A C 1
ATOM 947 O O . THR A 1 117 ? 15.027 20.155 -10.705 1.00 52.38 117 THR A O 1
ATOM 950 N N . LYS A 1 118 ? 17.221 20.031 -11.073 1.00 45.03 118 LYS A N 1
ATOM 951 C CA . LYS A 1 118 ? 17.523 21.297 -10.368 1.00 45.03 118 LYS A CA 1
ATOM 952 C C . LYS A 1 118 ? 16.696 22.458 -10.952 1.00 45.03 118 LYS A C 1
ATOM 954 O O . LYS A 1 118 ? 16.979 22.889 -12.064 1.00 45.03 118 LYS A O 1
ATOM 959 N N . GLY A 1 119 ? 15.771 23.014 -10.164 1.00 42.59 119 GLY A N 1
ATOM 960 C CA . GLY A 1 119 ? 15.019 24.23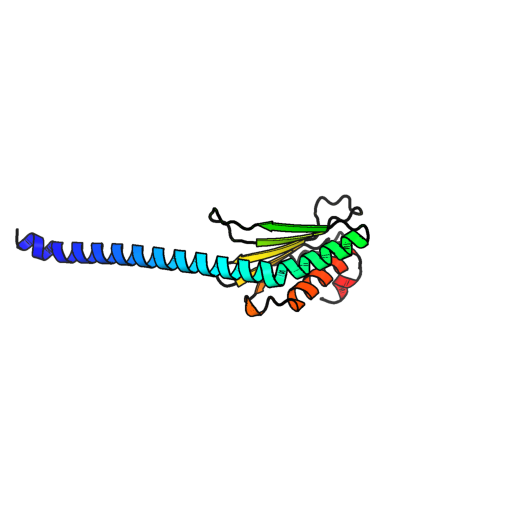4 -10.500 1.00 42.59 119 GLY A CA 1
ATOM 961 C C . GLY A 1 119 ? 13.493 24.095 -10.509 1.00 42.59 119 GLY A C 1
ATOM 962 O O . GLY A 1 119 ? 12.810 25.113 -10.582 1.00 42.59 119 GLY A O 1
ATOM 963 N N . GLU A 1 120 ? 12.954 22.883 -10.392 1.00 48.88 120 GLU A N 1
ATOM 964 C CA . GLU A 1 120 ? 11.505 22.648 -10.342 1.00 48.88 120 GLU A CA 1
ATOM 965 C C . GLU A 1 120 ? 10.942 22.815 -8.917 1.00 48.88 120 GLU A C 1
ATOM 967 O O . GLU A 1 120 ? 11.548 22.404 -7.923 1.00 48.88 120 GLU A O 1
ATOM 972 N N . ILE A 1 121 ? 9.769 23.449 -8.810 1.00 44.06 121 ILE A N 1
ATOM 973 C CA . ILE A 1 121 ? 9.036 23.643 -7.553 1.00 44.06 121 ILE A CA 1
ATOM 974 C C . ILE A 1 121 ? 8.121 22.429 -7.348 1.00 44.06 121 ILE A C 1
ATOM 976 O O . ILE A 1 121 ? 7.301 22.127 -8.209 1.00 44.06 121 ILE A O 1
ATOM 980 N N . ASN A 1 122 ? 8.245 21.762 -6.197 1.00 48.12 122 ASN A N 1
ATOM 981 C CA . ASN A 1 122 ? 7.415 20.623 -5.787 1.00 48.12 122 ASN A CA 1
ATOM 982 C C . ASN A 1 122 ? 5.916 20.959 -5.830 1.00 48.12 122 ASN A C 1
ATOM 984 O O . ASN A 1 122 ? 5.396 21.582 -4.903 1.00 48.12 122 ASN A O 1
ATOM 988 N N . GLN A 1 123 ? 5.214 20.488 -6.857 1.00 46.12 123 GLN A N 1
ATOM 989 C CA . GLN A 1 123 ? 3.756 20.336 -6.814 1.00 46.12 123 GLN A CA 1
ATOM 990 C C . GLN A 1 123 ? 3.335 18.873 -6.565 1.00 46.12 123 GLN A C 1
ATOM 992 O O . GLN A 1 123 ? 2.226 18.641 -6.094 1.00 46.12 123 GLN A O 1
ATOM 997 N N . ASP A 1 124 ? 4.243 17.901 -6.742 1.00 48.41 124 ASP A N 1
ATOM 998 C CA . ASP A 1 124 ? 3.934 16.458 -6.709 1.00 48.41 124 ASP A CA 1
ATOM 999 C C . ASP A 1 124 ? 4.114 15.759 -5.350 1.00 48.41 124 ASP A C 1
ATOM 1001 O O . ASP A 1 124 ? 3.735 14.603 -5.195 1.00 48.41 124 ASP A O 1
ATOM 1005 N N . THR A 1 125 ? 4.609 16.440 -4.312 1.00 54.84 125 THR A N 1
ATOM 1006 C CA . THR A 1 125 ? 4.667 15.874 -2.945 1.00 54.84 125 THR A CA 1
ATOM 1007 C C . THR A 1 125 ? 3.325 15.920 -2.204 1.00 54.84 125 THR A C 1
ATOM 1009 O O . THR A 1 125 ? 3.296 15.790 -0.979 1.00 54.84 125 THR A O 1
ATOM 1012 N N . VAL A 1 126 ? 2.209 16.156 -2.901 1.00 64.69 126 VAL A N 1
ATOM 1013 C CA . VAL A 1 126 ? 0.887 16.179 -2.267 1.00 64.69 126 VAL A CA 1
ATOM 1014 C C . VAL A 1 126 ? 0.423 14.736 -2.046 1.00 64.69 126 VAL A C 1
ATOM 1016 O O . VAL A 1 126 ? 0.229 14.011 -3.022 1.00 64.69 126 VAL A O 1
ATOM 1019 N N . PRO A 1 127 ? 0.228 14.298 -0.790 1.00 71.12 127 PRO A N 1
ATOM 1020 C CA . PRO A 1 127 ? -0.344 12.989 -0.503 1.00 71.12 127 PRO A CA 1
ATOM 1021 C C . PRO A 1 127 ? -1.731 12.856 -1.147 1.00 71.12 127 PRO A C 1
ATOM 1023 O O . PRO A 1 127 ? -2.601 13.701 -0.927 1.00 71.12 127 PRO A O 1
ATOM 1026 N N . GLN A 1 128 ? -1.935 11.801 -1.939 1.00 88.44 128 GLN A N 1
ATOM 1027 C CA . GLN A 1 128 ? -3.195 11.540 -2.637 1.00 88.44 128 GLN A CA 1
ATOM 1028 C C . GLN A 1 128 ? -3.954 10.421 -1.922 1.00 88.44 128 GLN A C 1
ATOM 1030 O O . GLN A 1 128 ? -3.374 9.390 -1.586 1.00 88.44 128 GLN A O 1
ATOM 1035 N N . TYR A 1 129 ? -5.249 10.626 -1.686 1.00 92.88 129 TYR A N 1
ATOM 1036 C CA . TYR A 1 129 ? -6.099 9.682 -0.966 1.00 92.88 129 TYR A CA 1
ATOM 1037 C C . TYR A 1 129 ? -7.079 9.022 -1.926 1.00 92.88 129 TYR A C 1
ATOM 1039 O O . TYR A 1 129 ? -7.818 9.711 -2.628 1.00 92.88 129 TYR A O 1
ATOM 1047 N N . TYR A 1 130 ? -7.111 7.697 -1.907 1.00 93.75 130 TYR A N 1
ATOM 1048 C CA . TYR A 1 130 ? -7.924 6.879 -2.795 1.00 93.75 130 TYR A CA 1
ATOM 1049 C C . TYR A 1 130 ? -8.830 5.955 -2.001 1.00 93.75 130 TYR A C 1
ATOM 1051 O O . TYR A 1 130 ? -8.448 5.459 -0.943 1.00 93.75 130 TYR A O 1
ATOM 1059 N N . ASP A 1 131 ? -10.020 5.704 -2.531 1.00 93.88 131 ASP A N 1
ATOM 1060 C CA . ASP A 1 131 ? -10.853 4.612 -2.040 1.00 93.88 131 ASP A CA 1
ATOM 1061 C C . ASP A 1 131 ? -10.214 3.278 -2.455 1.00 93.88 131 ASP A C 1
ATOM 1063 O O . ASP A 1 131 ? -9.583 3.181 -3.516 1.00 93.88 131 ASP A O 1
ATOM 1067 N N . LYS A 1 132 ? -10.326 2.254 -1.603 1.00 91.12 132 LYS A N 1
ATOM 1068 C CA . LYS A 1 132 ? -9.649 0.960 -1.801 1.00 91.12 132 LYS A CA 1
ATOM 1069 C C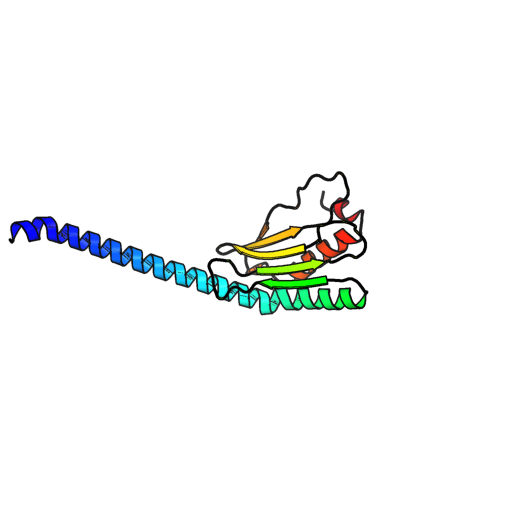 . LYS A 1 132 ? -10.021 0.303 -3.130 1.00 91.12 132 LYS A C 1
ATOM 1071 O O . LYS A 1 132 ? -9.173 -0.311 -3.769 1.00 91.12 132 LYS A O 1
ATOM 1076 N N . GLU A 1 133 ? -11.256 0.496 -3.584 1.00 92.62 133 GLU A N 1
ATOM 1077 C CA . GLU A 1 133 ? -11.798 -0.057 -4.826 1.00 92.62 133 GLU A CA 1
ATOM 1078 C C . GLU A 1 133 ? -11.099 0.504 -6.072 1.00 92.62 133 GLU A C 1
ATOM 1080 O O . GLU A 1 133 ? -11.119 -0.124 -7.130 1.00 92.62 133 GLU A O 1
ATOM 1085 N N . LEU A 1 134 ? -10.464 1.675 -5.955 1.00 94.75 134 LEU A N 1
ATOM 1086 C CA . LEU A 1 134 ? -9.697 2.291 -7.037 1.00 94.75 134 LEU A CA 1
ATOM 1087 C C . LEU A 1 134 ? -8.278 1.717 -7.145 1.00 94.75 134 LEU A C 1
ATOM 1089 O O . LEU A 1 134 ? -7.649 1.839 -8.198 1.00 94.75 134 LEU A O 1
ATOM 1093 N N . ILE A 1 135 ? -7.773 1.068 -6.089 1.00 95.38 135 ILE A N 1
ATOM 1094 C CA . ILE A 1 135 ? -6.442 0.455 -6.070 1.00 95.38 135 ILE A CA 1
ATOM 1095 C C . ILE A 1 135 ? -6.506 -0.907 -6.764 1.00 95.38 135 ILE A C 1
ATOM 1097 O O . ILE A 1 135 ? -6.575 -1.967 -6.150 1.00 95.38 135 ILE A O 1
ATOM 1101 N N . THR A 1 136 ? -6.501 -0.866 -8.090 1.00 97.00 136 THR A N 1
ATOM 1102 C CA . THR A 1 136 ? -6.476 -2.051 -8.954 1.00 97.00 136 THR A CA 1
ATOM 1103 C C . THR A 1 136 ? -5.052 -2.390 -9.393 1.00 97.00 136 THR A C 1
ATOM 1105 O O . THR A 1 136 ? -4.135 -1.578 -9.258 1.00 97.00 136 THR A O 1
ATOM 1108 N N . GLU A 1 137 ? -4.848 -3.571 -9.988 1.00 97.31 137 GLU A N 1
ATOM 1109 C CA . GLU A 1 137 ? -3.552 -3.894 -10.596 1.00 97.31 137 GLU A CA 1
ATOM 1110 C C . GLU A 1 137 ? -3.119 -2.846 -11.629 1.00 97.31 137 GLU A C 1
ATOM 1112 O O . GLU A 1 137 ? -1.939 -2.510 -11.693 1.00 97.31 137 GLU A O 1
ATOM 1117 N N . GLU A 1 138 ? -4.055 -2.354 -12.448 1.00 97.31 138 GLU A N 1
ATOM 1118 C CA . GLU A 1 138 ? -3.754 -1.370 -13.490 1.00 97.31 138 GLU A CA 1
ATOM 1119 C C . GLU A 1 138 ? -3.345 -0.035 -12.878 1.00 97.31 138 GLU A C 1
ATOM 1121 O O . GLU A 1 138 ? -2.320 0.521 -13.258 1.00 97.31 138 GLU A O 1
ATOM 1126 N N . PHE A 1 139 ? -4.055 0.405 -11.837 1.00 96.19 139 PHE A N 1
ATOM 1127 C CA . PHE A 1 139 ? -3.682 1.596 -11.080 1.00 96.19 139 PHE A CA 1
ATOM 1128 C C . PHE A 1 139 ? -2.241 1.502 -10.555 1.00 96.19 139 PHE A C 1
ATOM 1130 O O . PHE A 1 139 ? -1.441 2.419 -10.740 1.00 96.19 139 PHE A O 1
ATOM 1137 N N . VAL A 1 140 ? -1.873 0.378 -9.928 1.00 96.19 140 VAL A N 1
ATOM 1138 C CA . VAL A 1 140 ? -0.513 0.181 -9.397 1.00 96.19 140 VAL A CA 1
ATOM 1139 C C . VAL A 1 140 ? 0.521 0.156 -10.531 1.00 96.19 140 VAL A C 1
ATOM 1141 O O . VAL A 1 140 ? 1.581 0.771 -10.403 1.00 96.19 140 VAL A O 1
ATOM 1144 N N . LYS A 1 141 ? 0.214 -0.498 -11.662 1.00 96.50 141 LYS A N 1
ATOM 1145 C CA . LYS A 1 141 ? 1.084 -0.529 -12.853 1.00 96.50 141 LYS A CA 1
ATOM 1146 C C . LYS A 1 141 ? 1.326 0.870 -13.408 1.00 96.50 141 LYS A C 1
ATOM 1148 O O . LYS A 1 141 ? 2.481 1.238 -13.607 1.00 96.50 141 LYS A O 1
ATOM 1153 N N . GLU A 1 142 ? 0.273 1.650 -13.640 1.00 94.31 142 GLU A N 1
ATOM 1154 C CA . GLU A 1 142 ? 0.364 3.009 -14.185 1.00 94.31 142 GLU A CA 1
ATOM 1155 C C . GLU A 1 142 ? 1.246 3.904 -13.310 1.00 94.31 142 GLU A C 1
ATOM 1157 O O . GLU A 1 142 ? 2.129 4.606 -13.813 1.00 94.31 142 GLU A O 1
ATOM 1162 N N . ARG A 1 143 ? 1.068 3.818 -11.988 1.00 92.19 143 ARG A N 1
ATOM 1163 C CA . ARG A 1 143 ? 1.841 4.580 -11.001 1.00 92.19 143 ARG A CA 1
ATOM 1164 C C . ARG A 1 143 ? 3.319 4.198 -11.008 1.00 92.19 143 ARG A C 1
ATOM 1166 O O . ARG A 1 143 ? 4.179 5.076 -11.076 1.00 92.19 143 ARG A O 1
ATOM 1173 N N . LEU A 1 144 ? 3.626 2.900 -11.016 1.00 92.06 144 LEU A N 1
ATOM 1174 C CA . LEU A 1 144 ? 5.006 2.406 -11.097 1.00 92.06 144 LEU A CA 1
ATOM 1175 C C . LEU A 1 144 ? 5.672 2.777 -12.426 1.00 92.06 144 LEU A C 1
ATOM 1177 O O . LEU A 1 144 ? 6.826 3.201 -12.433 1.00 92.06 144 LEU A O 1
ATOM 1181 N N . ILE A 1 145 ? 4.952 2.678 -13.548 1.00 91.38 145 ILE A N 1
ATOM 1182 C CA . ILE A 1 145 ? 5.449 3.115 -14.860 1.00 91.38 145 ILE A CA 1
ATOM 1183 C C . ILE A 1 145 ? 5.757 4.611 -14.835 1.00 91.38 145 ILE A C 1
ATOM 1185 O O . ILE A 1 145 ? 6.817 5.009 -15.312 1.00 91.38 145 ILE A O 1
ATOM 1189 N N . GLY A 1 146 ? 4.863 5.431 -14.276 1.00 87.12 146 GLY A N 1
ATOM 1190 C CA . GLY A 1 146 ? 5.070 6.872 -14.131 1.00 87.12 146 GLY A CA 1
ATOM 1191 C C . GLY A 1 146 ? 6.319 7.201 -13.312 1.00 87.12 146 GLY A C 1
ATOM 1192 O O . GLY A 1 146 ? 7.157 7.984 -13.764 1.00 87.12 146 GLY A O 1
ATOM 1193 N N . LEU A 1 147 ? 6.485 6.546 -12.158 1.00 86.75 147 LEU A N 1
ATOM 1194 C CA . LEU A 1 147 ? 7.663 6.692 -11.301 1.00 86.75 147 LEU A CA 1
ATOM 1195 C C . LEU A 1 147 ? 8.951 6.318 -12.048 1.00 86.75 147 LEU A C 1
ATOM 1197 O O . LEU A 1 147 ? 9.898 7.102 -12.086 1.00 86.75 147 LEU A O 1
ATOM 1201 N N . ILE A 1 148 ? 8.980 5.150 -12.691 1.00 87.38 148 ILE A N 1
ATOM 1202 C CA . ILE A 1 148 ? 10.158 4.667 -13.421 1.00 87.38 148 ILE A CA 1
ATOM 1203 C C . ILE A 1 148 ? 10.477 5.590 -14.597 1.00 87.38 148 ILE A C 1
ATOM 1205 O O . ILE A 1 148 ? 11.626 5.989 -14.757 1.00 87.38 148 ILE A O 1
ATOM 1209 N N . LYS A 1 149 ? 9.481 5.984 -15.400 1.00 84.88 149 LYS A N 1
ATOM 1210 C CA . LYS A 1 149 ? 9.683 6.910 -16.525 1.00 84.88 149 LYS A CA 1
ATOM 1211 C C . LYS A 1 149 ? 10.286 8.232 -16.076 1.00 84.88 149 LYS A C 1
ATOM 1213 O O . LYS A 1 149 ? 11.231 8.684 -16.711 1.00 84.88 149 LYS A O 1
ATOM 1218 N N . SER A 1 150 ? 9.819 8.791 -14.955 1.00 78.25 150 SER A N 1
ATOM 1219 C CA . SER A 1 150 ? 10.364 10.043 -14.406 1.00 78.25 150 SER A CA 1
ATOM 1220 C C . SER A 1 150 ? 11.864 9.976 -14.097 1.00 78.25 150 SER A C 1
ATOM 1222 O O . SER A 1 150 ? 12.534 11.000 -14.044 1.00 78.25 150 SER A O 1
ATOM 1224 N N . CYS A 1 151 ? 12.415 8.771 -13.937 1.00 78.12 151 CYS A N 1
ATOM 1225 C CA . CYS A 1 151 ? 13.836 8.574 -13.688 1.00 78.12 151 CYS A CA 1
ATOM 1226 C C . CYS A 1 151 ? 14.697 8.563 -14.960 1.00 78.12 151 CYS A C 1
ATOM 1228 O O . CYS A 1 151 ? 15.907 8.775 -14.881 1.00 78.12 151 CYS A O 1
ATOM 1230 N N . PHE A 1 152 ? 14.106 8.251 -16.115 1.00 75.25 152 PHE A N 1
ATOM 1231 C CA . PHE A 1 152 ? 14.832 8.037 -17.373 1.00 75.25 152 PHE A CA 1
ATOM 1232 C C . PHE A 1 152 ? 14.496 9.069 -18.448 1.00 75.25 152 PHE A C 1
ATOM 1234 O O . PHE A 1 152 ? 15.303 9.286 -19.352 1.00 75.25 152 PHE A O 1
ATOM 1241 N N . ASP A 1 153 ? 13.329 9.699 -18.358 1.00 69.06 153 ASP A N 1
ATOM 1242 C CA . ASP A 1 153 ? 12.826 10.640 -19.345 1.00 69.06 153 ASP A CA 1
ATOM 1243 C C . ASP A 1 153 ? 12.816 12.059 -18.764 1.00 69.06 153 ASP A C 1
ATOM 1245 O O . ASP A 1 153 ? 12.039 12.376 -17.862 1.00 69.06 153 ASP A O 1
ATOM 1249 N N . LYS A 1 154 ? 13.709 12.908 -19.287 1.00 57.69 154 LYS A N 1
ATOM 1250 C CA . LYS A 1 154 ? 13.848 14.314 -18.877 1.00 57.69 154 LYS A CA 1
ATOM 1251 C C . LYS A 1 154 ? 12.674 15.183 -19.337 1.00 57.69 154 LYS A C 1
ATOM 1253 O O . LYS A 1 154 ? 12.484 16.254 -18.774 1.00 57.69 154 LYS A O 1
ATOM 1258 N N . ASP A 1 155 ? 11.893 14.722 -20.314 1.00 49.78 155 ASP A N 1
ATOM 1259 C CA . ASP A 1 155 ? 10.793 15.481 -20.912 1.00 49.78 155 ASP A CA 1
ATOM 1260 C C . ASP A 1 155 ? 9.412 14.999 -20.423 1.00 49.78 155 ASP A C 1
ATOM 1262 O O . ASP A 1 155 ? 8.398 15.645 -20.692 1.00 49.78 155 ASP A O 1
ATOM 1266 N N . TRP A 1 156 ? 9.338 13.903 -19.655 1.00 46.94 156 TRP A N 1
ATOM 1267 C CA . TRP A 1 156 ? 8.072 13.321 -19.180 1.00 46.94 156 TRP A CA 1
ATOM 1268 C C . TRP A 1 156 ? 7.248 14.268 -18.293 1.00 46.94 156 TRP A C 1
ATOM 1270 O O . TRP A 1 156 ? 6.017 14.232 -18.330 1.00 46.94 156 TRP A O 1
ATOM 1280 N N . GLN A 1 157 ? 7.899 15.160 -17.538 1.00 46.84 157 GLN A N 1
ATOM 1281 C CA . GLN A 1 157 ? 7.198 16.165 -16.731 1.00 46.84 157 GLN A CA 1
ATOM 1282 C C . GLN A 1 157 ? 6.391 17.173 -17.574 1.00 46.84 157 GLN A C 1
ATOM 1284 O O . GLN A 1 157 ? 5.421 17.741 -17.077 1.00 46.84 157 GLN A O 1
ATOM 1289 N N . SER A 1 158 ? 6.726 17.362 -18.857 1.00 44.97 158 SER A N 1
ATOM 1290 C CA . SER A 1 158 ? 6.038 18.331 -19.727 1.00 44.97 158 SER A CA 1
ATOM 1291 C C . SER A 1 158 ? 4.626 17.906 -20.154 1.00 44.97 158 SER A C 1
ATOM 1293 O O . SER A 1 158 ? 3.862 18.735 -20.642 1.00 44.97 158 SER A O 1
ATOM 1295 N N . PHE A 1 159 ? 4.251 16.637 -19.951 1.00 41.47 159 PHE A N 1
ATOM 1296 C CA . PHE A 1 159 ? 2.965 16.091 -20.406 1.00 41.47 159 PHE A CA 1
ATOM 1297 C C . PHE A 1 159 ? 1.827 16.185 -19.378 1.00 41.47 159 PHE A C 1
ATOM 1299 O O . PHE A 1 159 ? 0.684 15.899 -19.730 1.00 41.47 159 PHE A O 1
ATOM 1306 N N . TYR A 1 160 ? 2.119 16.583 -18.135 1.00 43.94 160 TYR A N 1
ATOM 1307 C CA . TYR A 1 160 ? 1.125 16.719 -17.058 1.00 43.94 160 TYR A CA 1
ATOM 1308 C C . TYR A 1 160 ? 1.017 18.152 -16.498 1.00 43.94 160 TYR A C 1
ATOM 1310 O O . TYR A 1 160 ? 0.480 18.337 -15.407 1.00 43.94 160 TYR A O 1
ATOM 1318 N N . SER A 1 161 ? 1.518 19.152 -17.238 1.00 38.41 161 SER A N 1
ATOM 1319 C CA . SER A 1 161 ? 1.324 20.588 -16.953 1.00 38.41 161 SER A CA 1
ATOM 1320 C C . SER A 1 161 ? 0.073 21.150 -17.626 1.00 38.41 161 SER A C 1
ATOM 1322 O O . SER A 1 161 ? -0.195 20.754 -18.782 1.00 38.41 161 SER A O 1
#